Protein AF-A0A3R9LVI0-F1 (afdb_monomer)

Secondary structure (DSSP, 8-state):
-PPPP---HHHHHHHHTS-SEEEETTEEEE------TT---------HHHHHHHHHHHHS--PPPPHHHHHHHH--

pLDDT: mean 82.61, std 10.5, range [49.88, 95.5]

Nearest PDB structures (foldseek):
  7d4i-assembly1_5B  TM=2.635E-01  e=1.248E+00  Saccharomyces cerevisiae S288C
  6rxt-assembly1_UP  TM=2.881E-01  e=2.905E+00  Thermochaetoides thermophila

Radius of gyration: 23.6 Å; Cα contacts (8 Å, |Δi|>4): 26; chains: 1; boun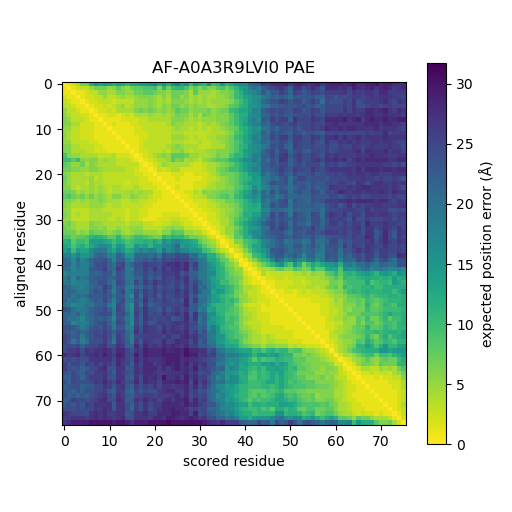ding box: 55×28×54 Å

Sequence (76 aa):
MEPIRIEHDGIKKAIQSGHSYIQIGKRKFLLMEVEDASDSDCYEVTDPDEEEQLLAALNDNNPLLTDEEIKAMLES

Solvent-accessible surface area (backbone atoms only — not comparable to full-atom values): 5251 Å² total; per-residue (Å²): 132,85,82,84,85,80,86,52,64,74,56,52,53,57,59,71,67,74,53,63,54,51,72,62,91,94,45,77,42,77,62,76,92,86,74,71,90,78,70,61,97,63,85,79,79,83,48,70,72,56,46,52,51,52,52,48,45,70,75,49,90,66,76,82,75,51,74,68,56,52,49,58,69,73,74,111

Structure (mmCIF, N/CA/C/O backbone):
data_AF-A0A3R9LVI0-F1
#
_entry.id   AF-A0A3R9LVI0-F1
#
loop_
_atom_site.group_PDB
_atom_site.id
_atom_site.type_symbol
_atom_site.label_atom_id
_atom_site.label_alt_id
_atom_site.label_comp_id
_atom_site.label_asym_id
_atom_site.label_entity_id
_atom_site.label_seq_id
_atom_site.pdbx_PDB_ins_code
_atom_site.Cartn_x
_atom_site.Cartn_y
_atom_site.Cartn_z
_atom_site.occupancy
_atom_site.B_iso_or_equiv
_atom_site.auth_seq_id
_atom_site.auth_comp_id
_atom_site.auth_asym_id
_atom_site.auth_atom_id
_atom_site.pdbx_PDB_model_num
ATOM 1 N N . MET A 1 1 ? 1.721 -16.869 9.384 1.00 72.00 1 MET A N 1
ATOM 2 C CA . MET A 1 1 ? 0.251 -16.997 9.514 1.00 72.00 1 MET A CA 1
ATOM 3 C C . MET A 1 1 ? -0.356 -16.445 8.245 1.00 72.00 1 MET A C 1
ATOM 5 O O . MET A 1 1 ? 0.215 -15.510 7.704 1.00 72.00 1 MET A O 1
ATOM 9 N N . GLU A 1 2 ? -1.457 -17.012 7.765 1.00 76.06 2 GLU A N 1
ATOM 10 C CA . GLU A 1 2 ? -2.143 -16.478 6.585 1.00 76.06 2 GLU A CA 1
ATOM 11 C C . GLU A 1 2 ? -2.983 -15.246 6.960 1.00 76.06 2 GLU A C 1
ATOM 13 O O . GLU A 1 2 ? -3.637 -15.259 8.011 1.00 76.06 2 GLU A O 1
ATOM 18 N N . PRO A 1 3 ? -2.969 -14.176 6.145 1.00 80.62 3 PRO A N 1
ATOM 19 C CA . PRO A 1 3 ? -3.762 -12.985 6.413 1.00 80.62 3 PRO A CA 1
ATOM 20 C C . PRO A 1 3 ? -5.251 -13.245 6.159 1.00 80.62 3 PRO A C 1
ATOM 22 O O . PRO A 1 3 ? -5.636 -13.912 5.197 1.00 80.62 3 PRO A O 1
ATOM 25 N N . ILE A 1 4 ? -6.111 -12.662 6.996 1.00 83.31 4 ILE A N 1
ATOM 26 C CA . ILE A 1 4 ? -7.558 -12.661 6.759 1.00 83.31 4 ILE A CA 1
ATOM 27 C C . ILE A 1 4 ? -7.877 -11.559 5.749 1.00 83.31 4 ILE A C 1
ATOM 29 O O . ILE A 1 4 ? -7.661 -10.380 6.026 1.00 83.31 4 ILE A O 1
ATOM 33 N N . ARG A 1 5 ? -8.432 -11.935 4.594 1.00 84.38 5 ARG A N 1
ATOM 34 C CA . ARG A 1 5 ? -8.908 -10.981 3.583 1.00 84.38 5 ARG A CA 1
ATOM 35 C C . ARG A 1 5 ? -10.311 -10.484 3.926 1.00 84.38 5 ARG A C 1
ATOM 37 O O . ARG A 1 5 ? -11.198 -11.280 4.235 1.00 84.38 5 ARG A O 1
ATOM 44 N N . ILE A 1 6 ? -10.514 -9.169 3.865 1.00 83.56 6 ILE A N 1
ATOM 45 C CA . ILE A 1 6 ? -11.803 -8.520 4.134 1.00 83.56 6 ILE A CA 1
ATOM 46 C C . ILE A 1 6 ? -12.379 -7.980 2.822 1.00 83.56 6 ILE A C 1
ATOM 48 O O . ILE A 1 6 ? -11.922 -6.961 2.316 1.00 83.56 6 ILE A O 1
ATOM 52 N N . GLU A 1 7 ? -13.437 -8.612 2.312 1.00 88.25 7 GLU A N 1
ATOM 53 C CA . GLU A 1 7 ? -14.081 -8.208 1.047 1.00 88.25 7 GLU A CA 1
ATOM 54 C C . GLU A 1 7 ? -15.258 -7.235 1.225 1.00 88.25 7 GLU A C 1
ATOM 56 O O . GLU A 1 7 ? -15.831 -6.737 0.259 1.00 88.25 7 GLU A O 1
ATOM 61 N N . HIS A 1 8 ? -15.636 -6.918 2.463 1.00 90.94 8 HIS A N 1
ATOM 62 C CA . HIS A 1 8 ? -16.806 -6.088 2.730 1.00 90.94 8 HIS A CA 1
ATOM 63 C C . HIS A 1 8 ? -16.491 -4.588 2.591 1.00 90.94 8 HIS A C 1
ATOM 65 O O . HIS A 1 8 ? -15.821 -4.001 3.444 1.00 90.94 8 HIS A O 1
ATOM 71 N N . ASP A 1 9 ? -17.043 -3.937 1.564 1.00 89.25 9 ASP A N 1
ATOM 72 C CA . ASP A 1 9 ? -16.775 -2.527 1.233 1.00 89.25 9 ASP A CA 1
ATOM 73 C C . ASP A 1 9 ? -17.014 -1.548 2.383 1.00 89.25 9 ASP A C 1
ATOM 75 O O . ASP A 1 9 ? -16.219 -0.636 2.601 1.00 89.25 9 ASP A O 1
ATOM 79 N N . GLY A 1 10 ? -18.081 -1.747 3.161 1.00 87.56 10 GLY A N 1
ATOM 80 C CA . GLY A 1 10 ? -18.362 -0.889 4.314 1.00 87.56 10 GLY A CA 1
ATOM 81 C C . GLY A 1 10 ? -17.288 -0.976 5.402 1.00 87.56 10 GLY A C 1
ATOM 82 O O . GLY A 1 10 ? -17.007 0.017 6.065 1.00 87.56 10 GLY A O 1
ATOM 83 N N . ILE A 1 11 ? -16.654 -2.145 5.555 1.00 85.38 11 ILE A N 1
ATOM 84 C CA . ILE A 1 11 ? -15.582 -2.337 6.538 1.00 85.38 11 ILE A CA 1
ATOM 85 C C . ILE A 1 11 ? -14.286 -1.738 5.991 1.00 85.38 11 ILE A C 1
ATOM 87 O O . ILE A 1 11 ? -13.622 -1.003 6.716 1.00 85.38 11 ILE A O 1
ATOM 91 N N . LYS A 1 12 ? -13.973 -1.966 4.706 1.00 88.00 12 LYS A N 1
ATOM 92 C CA . LYS A 1 12 ? -12.813 -1.355 4.034 1.00 88.00 12 LYS A CA 1
ATOM 93 C C . LYS A 1 12 ? -12.824 0.169 4.184 1.00 88.00 12 LYS A C 1
ATOM 95 O O . LYS A 1 12 ? -11.871 0.737 4.708 1.00 88.00 12 LYS A O 1
ATOM 100 N N . LYS A 1 13 ? -13.950 0.816 3.858 1.00 87.25 13 LYS A N 1
ATOM 101 C CA . LYS A 1 13 ? -14.111 2.274 3.997 1.00 87.25 13 LYS A CA 1
ATOM 102 C C . LYS A 1 13 ? -13.956 2.765 5.437 1.00 87.25 13 LYS A C 1
ATOM 104 O O . LYS A 1 13 ? -13.364 3.814 5.648 1.00 87.25 13 LYS A O 1
ATOM 109 N N . ALA A 1 14 ? -14.481 2.030 6.417 1.00 85.56 14 ALA A N 1
ATOM 110 C CA . ALA A 1 14 ? -14.388 2.413 7.827 1.00 85.56 14 ALA A CA 1
ATOM 111 C C . ALA A 1 14 ? -12.967 2.272 8.400 1.00 85.56 14 ALA A C 1
ATOM 113 O O . ALA A 1 14 ? -12.581 3.034 9.279 1.00 85.56 14 ALA A O 1
ATOM 114 N N . ILE A 1 15 ? -12.185 1.306 7.914 1.00 86.25 15 ILE A N 1
ATOM 115 C CA . ILE A 1 15 ? -10.763 1.176 8.266 1.00 86.25 15 ILE A CA 1
ATOM 116 C C . ILE A 1 15 ? -9.965 2.313 7.611 1.00 86.25 15 ILE A C 1
ATOM 118 O O . ILE A 1 15 ? -9.141 2.946 8.261 1.00 86.25 15 ILE A O 1
ATOM 122 N N . GLN A 1 16 ? -10.272 2.629 6.351 1.00 83.25 16 GLN A N 1
ATOM 123 C CA . GLN A 1 16 ? -9.612 3.683 5.572 1.00 83.25 16 GLN A CA 1
ATOM 124 C C . GLN A 1 16 ? -10.037 5.113 5.952 1.00 83.25 16 GLN A C 1
ATOM 126 O O . GLN A 1 16 ? -9.454 6.073 5.458 1.00 83.25 16 GLN A O 1
ATOM 131 N N . SER A 1 17 ? -11.025 5.304 6.833 1.00 86.19 17 SER A N 1
ATOM 132 C CA . SER A 1 17 ? -11.519 6.639 7.207 1.00 86.19 17 SER A CA 1
ATOM 133 C C . SER A 1 17 ? -10.650 7.369 8.242 1.00 86.19 17 SER A C 1
ATOM 135 O O . SER A 1 17 ? -11.076 8.386 8.789 1.00 86.19 17 SER A O 1
ATOM 137 N N . GLY A 1 18 ? -9.450 6.858 8.537 1.00 81.44 18 GLY A N 1
ATOM 138 C CA . GLY A 1 18 ? -8.474 7.502 9.424 1.00 81.44 18 GLY A CA 1
ATOM 139 C C . GLY A 1 18 ? -8.732 7.305 10.922 1.00 81.44 18 GLY A C 1
ATOM 140 O O . GLY A 1 18 ? -8.175 8.025 11.750 1.00 81.44 18 GLY A O 1
ATOM 141 N N . HIS A 1 19 ? -9.582 6.350 11.306 1.00 88.44 19 HIS A N 1
ATOM 142 C CA . HIS A 1 19 ? -9.750 5.980 12.712 1.00 88.44 19 HIS A CA 1
ATOM 143 C C . HIS A 1 19 ? -8.590 5.100 13.189 1.00 88.44 19 HIS A C 1
ATOM 145 O O . HIS A 1 19 ? -8.186 4.168 12.506 1.00 88.44 19 HIS A O 1
ATOM 151 N N . SER A 1 20 ? -8.096 5.338 14.405 1.00 88.19 20 SER A N 1
ATOM 152 C CA . SER A 1 20 ? -6.984 4.562 14.975 1.00 88.19 20 SER A CA 1
ATOM 153 C C . SER A 1 20 ? -7.388 3.184 15.510 1.00 88.19 20 SER A C 1
ATOM 155 O O . SER A 1 20 ? -6.530 2.370 15.840 1.00 88.19 20 SER A O 1
ATOM 157 N N . TYR A 1 21 ? -8.686 2.899 15.636 1.00 90.31 21 TYR A N 1
ATOM 158 C CA . TYR A 1 21 ? -9.180 1.624 16.147 1.00 90.31 21 TYR A CA 1
ATOM 159 C C . TYR A 1 21 ? -10.570 1.287 15.607 1.00 90.31 21 TYR A C 1
ATOM 161 O O . TYR A 1 21 ? -11.355 2.171 15.266 1.00 90.31 21 TYR A O 1
ATOM 169 N N . ILE A 1 22 ? -10.904 -0.003 15.632 1.00 89.69 22 ILE A N 1
ATOM 170 C CA . ILE A 1 22 ? -12.261 -0.515 15.408 1.00 89.69 22 ILE A CA 1
ATOM 171 C C . ILE A 1 22 ? -12.800 -1.169 16.679 1.00 89.69 22 ILE A C 1
ATOM 173 O O . ILE A 1 22 ? -12.045 -1.679 17.510 1.00 89.69 22 ILE A O 1
ATOM 177 N N . GLN A 1 23 ? -14.120 -1.163 16.848 1.00 91.00 23 GLN A N 1
ATOM 178 C CA . GLN A 1 23 ? -14.784 -1.832 17.963 1.00 91.00 23 GLN A CA 1
ATOM 179 C C . GLN A 1 23 ? -15.680 -2.957 17.450 1.00 91.00 23 GLN A C 1
ATOM 181 O O . GLN A 1 23 ? -16.569 -2.730 16.635 1.00 91.00 23 GLN A O 1
ATOM 186 N N . ILE A 1 24 ? -15.479 -4.162 17.984 1.00 88.62 24 ILE A N 1
ATOM 187 C CA . ILE A 1 24 ? -16.305 -5.337 17.698 1.00 88.62 24 ILE A CA 1
ATOM 188 C C . ILE A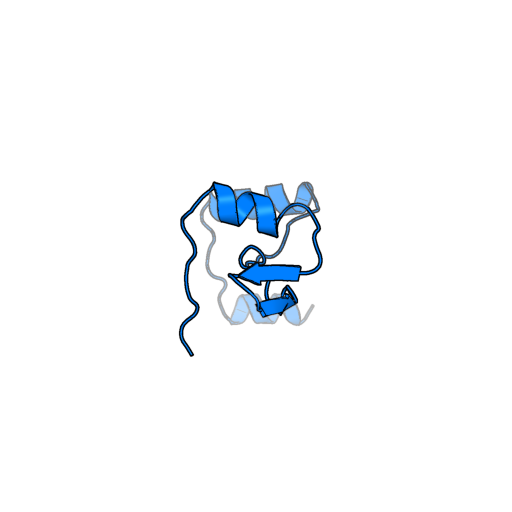 1 24 ? -16.934 -5.790 19.016 1.00 88.62 24 ILE A C 1
ATOM 190 O O . ILE A 1 24 ? -1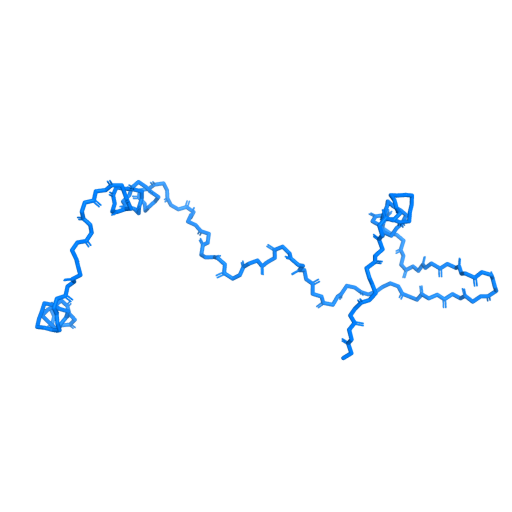6.255 -6.242 19.945 1.00 88.62 24 ILE A O 1
ATOM 194 N N . GLY A 1 25 ? -18.251 -5.607 19.132 1.00 91.94 25 GLY A N 1
ATOM 195 C CA . GLY A 1 25 ? -18.977 -5.814 20.384 1.00 91.94 25 GLY A CA 1
ATOM 196 C C . GLY A 1 25 ? -18.444 -4.904 21.497 1.00 91.94 25 GLY A C 1
ATOM 197 O O . GLY A 1 25 ? -18.543 -3.682 21.414 1.00 91.94 25 GLY A O 1
ATOM 198 N N . LYS A 1 26 ? -17.871 -5.503 22.549 1.00 95.44 26 LYS A N 1
ATOM 199 C CA . LYS A 1 26 ? -17.292 -4.787 23.704 1.00 95.44 26 LYS A CA 1
ATOM 200 C C . LYS A 1 26 ? -15.764 -4.647 23.648 1.00 95.44 26 LYS A C 1
ATOM 202 O O . LYS A 1 26 ? -15.173 -4.153 24.603 1.00 95.44 26 LYS A O 1
ATOM 207 N N . ARG A 1 27 ? -15.108 -5.113 22.578 1.00 95.50 27 ARG A N 1
ATOM 208 C CA . ARG A 1 27 ? -13.640 -5.117 22.457 1.00 95.50 27 ARG A CA 1
ATOM 209 C C . ARG A 1 27 ? -13.192 -4.112 21.403 1.00 95.50 27 ARG A C 1
ATOM 211 O O . ARG A 1 27 ? -13.803 -4.027 20.341 1.00 95.50 27 ARG A O 1
ATOM 218 N N . LYS A 1 28 ? -12.127 -3.372 21.708 1.00 93.00 28 LYS A N 1
ATOM 219 C CA . LYS A 1 28 ? -11.471 -2.445 20.781 1.00 93.00 28 LYS A CA 1
ATOM 220 C C . LYS A 1 28 ? -10.189 -3.073 20.246 1.00 93.00 28 LYS A C 1
ATOM 222 O O . LYS A 1 28 ? -9.476 -3.727 21.004 1.00 93.00 28 LYS A O 1
ATOM 227 N N . PHE A 1 29 ? -9.916 -2.849 18.969 1.00 89.62 29 PHE A N 1
ATOM 228 C CA . PHE A 1 29 ? -8.738 -3.329 18.259 1.00 89.62 29 PHE A CA 1
ATOM 229 C C . PHE A 1 29 ? -8.052 -2.131 17.620 1.00 89.62 29 PHE A C 1
ATOM 231 O O . PHE A 1 29 ? -8.687 -1.410 16.852 1.00 89.62 29 PHE A O 1
ATOM 238 N N . LEU A 1 30 ? -6.787 -1.907 17.968 1.00 91.06 30 LEU A N 1
ATOM 239 C CA . LEU A 1 30 ? -5.971 -0.879 17.332 1.00 91.06 30 LEU A CA 1
ATOM 240 C C . LEU A 1 30 ? -5.706 -1.287 15.880 1.00 91.06 30 LEU A C 1
ATOM 242 O O . LEU A 1 30 ? -5.407 -2.452 15.616 1.00 91.06 30 LEU A O 1
ATOM 246 N N . LEU A 1 31 ? -5.831 -0.335 14.963 1.00 88.50 31 LEU A N 1
ATOM 247 C CA . LEU A 1 31 ? -5.438 -0.519 13.576 1.00 88.50 31 LEU A CA 1
ATOM 248 C C . LEU A 1 31 ? -3.979 -0.090 13.431 1.00 88.50 31 LEU A C 1
ATOM 250 O O . LEU A 1 31 ? -3.611 1.010 13.839 1.00 88.50 31 LEU A O 1
ATOM 254 N N . MET A 1 32 ? -3.161 -0.976 12.878 1.00 82.88 32 MET A N 1
ATOM 255 C CA . MET A 1 32 ? -1.766 -0.712 12.562 1.00 82.88 32 MET A CA 1
ATOM 256 C C . MET A 1 32 ? -1.503 -1.274 11.176 1.00 82.88 32 MET A C 1
ATOM 258 O O . MET A 1 32 ? -1.752 -2.453 10.926 1.00 82.88 32 MET A O 1
ATOM 262 N N . GLU A 1 33 ? -1.050 -0.405 10.289 1.00 80.25 33 GLU A N 1
ATOM 263 C CA . GLU A 1 33 ? -0.569 -0.788 8.974 1.00 80.25 33 GLU A CA 1
ATOM 264 C C . GLU A 1 33 ? 0.810 -1.428 9.128 1.00 80.25 33 GLU A C 1
ATOM 266 O O . GLU A 1 33 ? 1.636 -0.951 9.909 1.00 80.25 33 GLU A O 1
ATOM 271 N N . VAL A 1 34 ? 1.008 -2.569 8.472 1.00 75.38 34 VAL A N 1
ATOM 272 C CA . VAL A 1 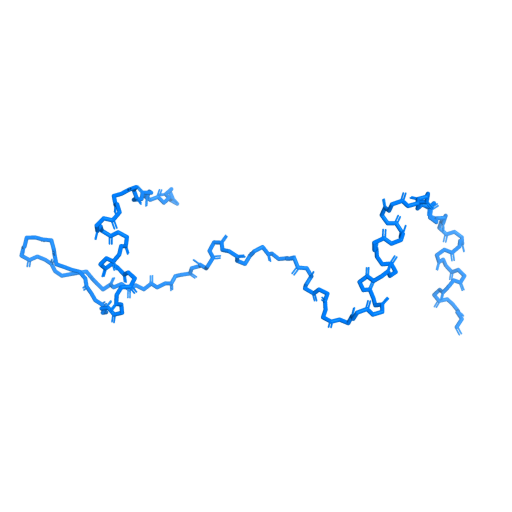34 ? 2.228 -3.378 8.615 1.00 75.38 34 VAL A CA 1
ATOM 273 C C . VAL A 1 34 ? 2.994 -3.410 7.300 1.00 75.38 34 VAL A C 1
ATOM 275 O O . VAL A 1 34 ? 4.206 -3.235 7.316 1.00 75.38 34 VAL A O 1
ATOM 278 N N . GLU A 1 35 ? 2.289 -3.591 6.185 1.00 68.50 35 GLU A N 1
ATOM 279 C CA . GLU A 1 35 ? 2.845 -3.668 4.835 1.00 68.50 35 GLU A CA 1
ATOM 280 C C . GLU A 1 35 ? 1.838 -3.036 3.867 1.00 68.50 35 GLU A C 1
ATOM 282 O O . GLU A 1 35 ? 0.640 -3.336 3.947 1.00 68.50 35 GLU A O 1
ATOM 287 N N . ASP A 1 36 ? 2.322 -2.175 2.969 1.00 63.03 36 ASP A N 1
ATOM 288 C CA . ASP A 1 36 ? 1.547 -1.724 1.819 1.00 63.03 36 ASP A CA 1
ATOM 289 C C . ASP A 1 36 ? 1.611 -2.822 0.750 1.00 63.03 36 ASP A C 1
ATOM 291 O O . ASP A 1 36 ? 2.682 -3.222 0.301 1.00 63.03 36 ASP A O 1
ATOM 295 N N . ALA A 1 37 ? 0.454 -3.353 0.357 1.00 60.03 37 ALA A N 1
ATOM 296 C CA . ALA A 1 37 ? 0.385 -4.373 -0.688 1.00 60.03 37 ALA A CA 1
ATOM 297 C C . ALA A 1 37 ? 0.608 -3.795 -2.100 1.00 60.03 37 ALA A C 1
ATOM 299 O O . ALA A 1 37 ? 0.637 -4.563 -3.064 1.00 60.03 37 ALA A O 1
ATOM 300 N N . SER A 1 38 ? 0.680 -2.465 -2.229 1.00 55.84 38 SER A N 1
ATOM 301 C CA . SER A 1 38 ? 0.868 -1.746 -3.490 1.00 55.84 38 SER A CA 1
ATOM 302 C C . SER A 1 38 ? 2.310 -1.336 -3.778 1.00 55.84 38 SER A C 1
ATOM 304 O O . SER A 1 38 ? 2.603 -1.048 -4.939 1.00 55.84 38 SER A O 1
ATOM 306 N N . ASP A 1 39 ? 3.217 -1.434 -2.801 1.00 49.88 39 ASP A N 1
ATOM 307 C CA . ASP A 1 39 ? 4.656 -1.395 -3.062 1.00 49.88 39 ASP A CA 1
ATOM 308 C C . ASP A 1 39 ? 5.066 -2.725 -3.703 1.00 49.88 39 ASP A C 1
ATOM 310 O O . ASP A 1 39 ? 5.632 -3.634 -3.097 1.00 49.88 39 ASP A O 1
ATOM 314 N N . SER A 1 40 ? 4.748 -2.868 -4.987 1.00 53.34 40 SER A N 1
ATOM 315 C CA . SER A 1 40 ? 5.630 -3.642 -5.839 1.00 53.34 40 SER A CA 1
ATOM 316 C C . SER A 1 40 ? 6.999 -2.973 -5.749 1.00 53.34 40 SER A C 1
ATOM 318 O O . SER A 1 40 ? 7.060 -1.765 -5.968 1.00 53.34 40 SER A O 1
ATOM 320 N N . ASP A 1 41 ? 8.063 -3.727 -5.461 1.00 54.16 41 ASP A N 1
ATOM 321 C CA . ASP A 1 41 ? 9.472 -3.308 -5.591 1.00 54.16 41 ASP A CA 1
ATOM 322 C C . ASP A 1 41 ? 9.820 -2.985 -7.068 1.00 54.16 41 ASP A C 1
ATOM 324 O O . ASP A 1 41 ? 10.773 -3.499 -7.655 1.00 54.16 41 ASP A O 1
ATOM 328 N N . CYS A 1 42 ? 8.980 -2.201 -7.732 1.00 64.94 42 CYS A N 1
ATOM 329 C CA . CYS A 1 42 ? 9.127 -1.754 -9.092 1.00 64.94 42 CYS A CA 1
ATOM 330 C C . CYS A 1 42 ? 9.952 -0.480 -9.062 1.00 64.94 42 CYS A C 1
ATOM 332 O O . CYS A 1 42 ? 9.686 0.444 -8.295 1.00 64.94 42 CYS A O 1
ATOM 334 N N . TYR A 1 43 ? 10.946 -0.434 -9.935 1.00 76.81 43 TYR A N 1
ATOM 335 C CA . TYR A 1 43 ? 11.649 0.798 -10.226 1.00 76.81 43 TYR A CA 1
ATOM 336 C C . TYR A 1 43 ? 10.664 1.796 -10.856 1.00 76.81 43 TYR A C 1
ATOM 338 O O . TYR A 1 43 ? 10.129 1.540 -11.936 1.00 76.81 43 TYR A O 1
ATOM 346 N N . GLU A 1 44 ? 10.385 2.899 -10.160 1.00 79.75 44 GLU A N 1
ATOM 347 C CA . GLU A 1 44 ? 9.596 4.006 -10.699 1.00 79.75 44 GLU A CA 1
ATOM 348 C C . GLU A 1 44 ? 10.503 4.860 -11.590 1.00 79.75 44 GLU A C 1
ATOM 350 O O . GLU A 1 44 ? 11.429 5.515 -11.109 1.00 79.75 44 GLU A O 1
ATOM 355 N N . VAL A 1 45 ? 10.249 4.830 -12.899 1.00 84.1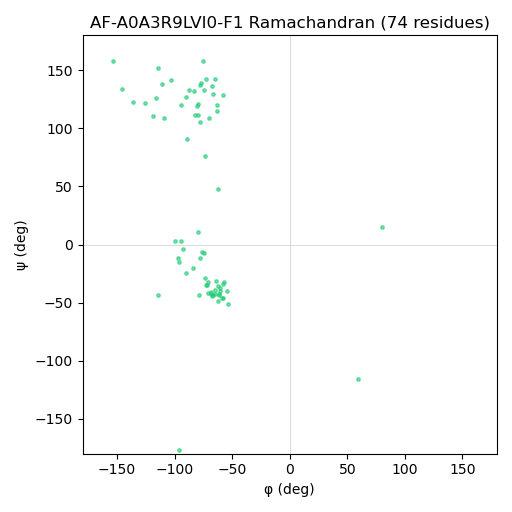9 45 VAL A N 1
ATOM 356 C CA . VAL A 1 45 ? 10.989 5.640 -13.870 1.00 84.19 45 VAL A CA 1
ATOM 357 C C . VAL A 1 45 ? 10.454 7.064 -13.794 1.00 84.19 45 VAL A C 1
ATOM 359 O O . VAL A 1 45 ? 9.339 7.343 -14.226 1.00 84.19 45 VAL A O 1
ATOM 362 N N . THR A 1 46 ? 11.228 7.965 -13.194 1.00 87.88 46 THR A N 1
ATOM 363 C CA . THR A 1 46 ? 10.819 9.368 -13.013 1.00 87.88 46 THR A CA 1
ATOM 364 C C . THR A 1 46 ? 11.358 10.306 -14.092 1.00 87.88 46 THR A C 1
ATOM 366 O O . THR A 1 46 ? 10.897 11.444 -14.191 1.00 87.88 46 THR A O 1
ATOM 369 N N . ASP A 1 47 ? 12.355 9.862 -14.862 1.00 93.25 47 ASP A N 1
ATOM 370 C CA . ASP A 1 47 ? 12.962 10.633 -15.947 1.00 93.25 47 ASP A CA 1
ATOM 371 C C . ASP A 1 47 ? 12.285 10.285 -17.291 1.00 93.25 47 ASP A C 1
ATOM 373 O O . ASP A 1 47 ? 12.318 9.122 -17.702 1.00 93.25 47 ASP A O 1
ATOM 377 N N . PRO A 1 48 ? 11.675 11.259 -17.995 1.00 91.38 48 PRO A N 1
ATOM 378 C CA . PRO A 1 48 ? 11.042 11.021 -19.292 1.00 91.38 48 PRO A CA 1
ATOM 379 C C . PRO A 1 48 ? 11.990 10.458 -20.361 1.00 91.38 48 PRO A C 1
ATOM 381 O O . PRO A 1 48 ? 11.557 9.665 -21.197 1.00 91.38 48 PRO A O 1
ATOM 384 N N . ASP A 1 49 ? 13.270 10.844 -20.340 1.00 92.25 49 ASP A N 1
ATOM 385 C CA . ASP A 1 49 ? 14.250 10.370 -21.323 1.00 92.25 49 ASP A CA 1
ATOM 386 C C . ASP A 1 49 ? 14.617 8.899 -21.054 1.00 92.25 49 ASP A C 1
ATOM 388 O O . ASP A 1 49 ? 14.847 8.119 -21.982 1.00 92.25 49 ASP A O 1
ATOM 392 N N . GLU A 1 50 ? 14.650 8.502 -19.778 1.00 88.88 50 GLU A N 1
ATOM 393 C CA . GLU A 1 50 ? 14.831 7.109 -19.363 1.00 88.88 50 GLU A CA 1
ATOM 394 C C . GLU A 1 50 ? 13.612 6.258 -19.741 1.00 88.88 50 GLU A C 1
ATOM 396 O O . GLU A 1 50 ? 13.768 5.158 -20.276 1.00 88.88 50 GLU A O 1
ATOM 401 N N . GLU A 1 51 ? 12.401 6.780 -19.526 1.00 92.00 51 GLU A N 1
ATOM 402 C CA . GLU A 1 51 ? 11.153 6.109 -19.900 1.00 92.00 51 GLU A CA 1
ATOM 403 C C . GLU A 1 51 ? 11.118 5.812 -21.406 1.00 92.00 51 GLU A C 1
ATOM 405 O O . GLU A 1 51 ? 10.831 4.681 -21.807 1.00 92.00 51 GLU A O 1
ATOM 410 N N . G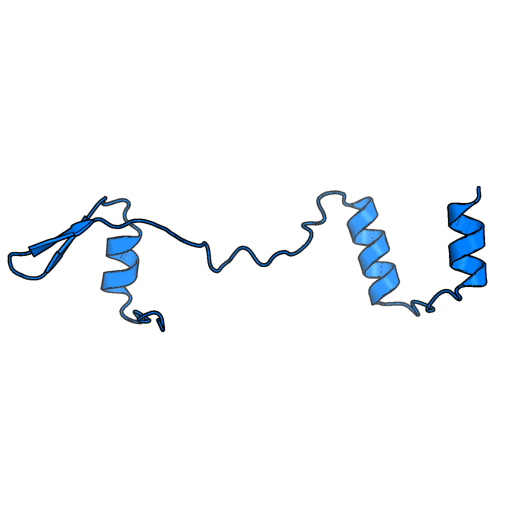LU A 1 52 ? 11.479 6.788 -22.247 1.00 90.50 52 GLU A N 1
ATOM 411 C CA . GLU A 1 52 ? 11.532 6.614 -23.702 1.00 90.50 52 GLU A CA 1
ATOM 412 C C . GLU A 1 52 ? 12.537 5.526 -24.113 1.00 90.50 52 GLU A C 1
ATOM 414 O O . GLU A 1 52 ? 12.221 4.670 -24.944 1.00 90.50 52 GLU A O 1
ATOM 419 N N . GLN A 1 53 ? 13.724 5.500 -23.500 1.00 86.50 53 GLN A N 1
ATOM 420 C CA . GLN A 1 53 ? 14.754 4.498 -23.796 1.00 86.50 53 GLN A CA 1
ATOM 421 C C . GLN A 1 53 ? 14.338 3.087 -23.376 1.00 86.50 53 GLN A C 1
ATOM 423 O O . GLN A 1 53 ? 14.530 2.133 -24.135 1.00 86.50 53 GLN A O 1
ATOM 428 N N . LEU A 1 54 ? 13.743 2.943 -22.190 1.00 86.94 54 LEU A N 1
ATOM 429 C CA . LEU A 1 54 ? 13.248 1.660 -21.696 1.00 86.94 54 LEU A CA 1
ATOM 430 C C . LEU A 1 54 ? 12.103 1.137 -22.566 1.00 86.94 54 LEU A C 1
ATOM 432 O O . LEU A 1 54 ? 12.088 -0.041 -22.926 1.00 86.94 54 LEU A O 1
ATOM 436 N N . LEU A 1 55 ? 11.170 2.008 -22.959 1.00 87.75 55 LEU A N 1
ATOM 437 C CA . LEU A 1 55 ? 10.080 1.650 -23.863 1.00 87.75 55 LEU A CA 1
ATOM 438 C C . LEU A 1 55 ? 10.593 1.279 -25.257 1.00 87.75 55 LEU A C 1
ATOM 440 O O . LEU A 1 55 ? 10.084 0.324 -25.844 1.00 87.75 55 LEU A O 1
ATOM 444 N N . ALA A 1 56 ? 11.596 1.980 -25.786 1.00 86.62 56 ALA A N 1
ATOM 445 C CA . ALA A 1 56 ? 12.224 1.624 -27.055 1.00 86.62 56 ALA A CA 1
ATOM 446 C C . ALA A 1 56 ? 12.881 0.239 -26.972 1.00 86.62 56 ALA A C 1
ATOM 448 O O . ALA A 1 56 ? 12.592 -0.628 -27.791 1.00 86.62 56 ALA A O 1
ATOM 449 N N . ALA A 1 57 ? 13.672 -0.019 -25.926 1.00 83.25 57 ALA A N 1
ATOM 450 C CA . ALA A 1 57 ? 14.306 -1.317 -25.709 1.00 83.25 57 ALA A CA 1
ATOM 451 C C . ALA A 1 57 ? 13.288 -2.459 -25.541 1.00 83.25 57 ALA A C 1
ATOM 453 O O . ALA A 1 57 ? 13.523 -3.562 -26.019 1.00 83.25 57 ALA A O 1
ATOM 454 N N . LEU A 1 58 ? 12.152 -2.217 -24.881 1.00 82.56 58 LEU A N 1
ATOM 455 C CA . LEU A 1 58 ? 11.096 -3.222 -24.707 1.00 82.56 58 LEU A CA 1
ATOM 456 C C . LEU A 1 58 ? 10.325 -3.530 -25.998 1.00 82.56 58 LEU A C 1
ATOM 458 O O . LEU A 1 58 ? 9.873 -4.661 -26.177 1.00 82.56 58 LEU A O 1
ATOM 462 N N . ASN A 1 59 ? 10.127 -2.529 -26.859 1.00 83.62 59 ASN A N 1
ATOM 463 C CA . ASN A 1 59 ? 9.339 -2.667 -28.086 1.00 83.62 59 ASN A CA 1
ATOM 464 C C . ASN A 1 59 ? 10.176 -3.100 -29.300 1.00 83.62 59 ASN A C 1
ATOM 466 O O . ASN A 1 59 ? 9.626 -3.698 -30.228 1.00 83.62 59 ASN A O 1
ATOM 470 N N . ASP A 1 60 ? 11.481 -2.831 -29.288 1.00 80.62 60 ASP A N 1
ATOM 471 C CA . ASP A 1 60 ? 12.428 -3.261 -30.313 1.00 80.62 60 ASP A CA 1
ATOM 472 C C . ASP A 1 60 ? 13.151 -4.566 -29.923 1.00 80.62 60 ASP A C 1
ATOM 474 O O . ASP A 1 60 ? 12.880 -5.209 -28.907 1.00 80.62 60 ASP A O 1
ATOM 478 N N . ASN A 1 61 ? 14.083 -5.012 -30.770 1.00 71.44 61 ASN A N 1
ATOM 479 C CA . ASN A 1 61 ? 14.960 -6.132 -30.443 1.00 71.44 61 ASN A CA 1
ATOM 480 C C . ASN A 1 61 ? 15.945 -5.672 -29.359 1.00 71.44 61 ASN A C 1
ATOM 482 O O . ASN A 1 61 ? 16.842 -4.888 -29.656 1.00 71.44 61 ASN A O 1
ATOM 486 N N . ASN A 1 62 ? 15.788 -6.168 -28.132 1.00 72.81 62 ASN A N 1
ATOM 487 C CA . ASN A 1 62 ? 16.749 -6.000 -27.043 1.00 72.81 62 ASN A CA 1
ATOM 488 C C . ASN A 1 62 ? 17.766 -7.156 -27.076 1.00 72.81 62 ASN A C 1
ATOM 490 O O . ASN A 1 62 ? 17.478 -8.228 -26.527 1.00 72.81 62 ASN A O 1
ATOM 494 N N . PRO A 1 63 ? 18.908 -7.031 -27.783 1.00 71.94 63 PRO A N 1
ATOM 495 C CA . PRO A 1 63 ? 19.881 -8.108 -27.839 1.00 71.94 63 PRO A CA 1
ATOM 496 C C . PRO A 1 63 ? 20.501 -8.310 -26.456 1.00 71.94 63 PRO A C 1
ATOM 498 O O . PRO A 1 63 ? 21.000 -7.375 -25.835 1.00 71.94 63 PRO A O 1
ATOM 501 N N . LEU A 1 64 ? 20.501 -9.558 -25.989 1.00 79.56 64 LEU A N 1
ATOM 502 C CA . LEU A 1 64 ? 21.271 -9.928 -24.810 1.00 79.56 64 LEU A CA 1
ATOM 503 C C . LEU A 1 64 ? 22.755 -9.707 -25.113 1.00 79.56 64 LEU A C 1
ATOM 505 O O . LEU A 1 64 ? 23.289 -10.318 -26.041 1.00 79.56 64 LEU A O 1
ATOM 509 N N . LEU A 1 65 ? 23.395 -8.840 -24.331 1.00 83.56 65 LEU A N 1
ATOM 510 C CA . LEU A 1 65 ? 24.834 -8.628 -24.405 1.00 83.56 65 LEU A CA 1
ATOM 511 C C . LEU A 1 65 ? 25.571 -9.902 -23.993 1.00 83.56 65 LEU A C 1
ATOM 513 O O . LEU A 1 65 ? 25.170 -10.611 -23.067 1.00 83.56 65 LEU A O 1
ATOM 517 N N . THR A 1 66 ? 26.669 -10.175 -24.679 1.00 87.62 66 THR A N 1
ATOM 518 C CA . THR A 1 66 ? 27.618 -11.217 -24.297 1.00 87.62 66 THR A CA 1
ATOM 519 C C . THR A 1 66 ? 28.470 -10.769 -23.109 1.00 87.62 66 THR A C 1
ATOM 521 O O . THR A 1 66 ? 28.668 -9.576 -22.872 1.00 87.62 66 THR A O 1
ATOM 524 N N . ASP A 1 67 ? 29.038 -11.731 -22.378 1.00 89.00 67 ASP A N 1
ATOM 525 C CA . ASP A 1 67 ? 29.923 -11.448 -21.239 1.00 89.00 67 ASP A CA 1
ATOM 526 C C . ASP A 1 67 ? 31.132 -10.578 -21.634 1.00 89.00 67 ASP A C 1
ATOM 528 O O . ASP A 1 67 ? 31.617 -9.769 -20.842 1.00 89.00 67 ASP A O 1
ATOM 532 N N . GLU A 1 68 ? 31.614 -10.725 -22.872 1.00 89.75 68 GLU A N 1
ATOM 533 C CA . GLU A 1 68 ? 32.724 -9.946 -23.429 1.00 89.75 68 GLU A CA 1
ATOM 534 C C . GLU A 1 68 ? 32.334 -8.476 -23.642 1.00 89.75 68 GLU A C 1
ATOM 536 O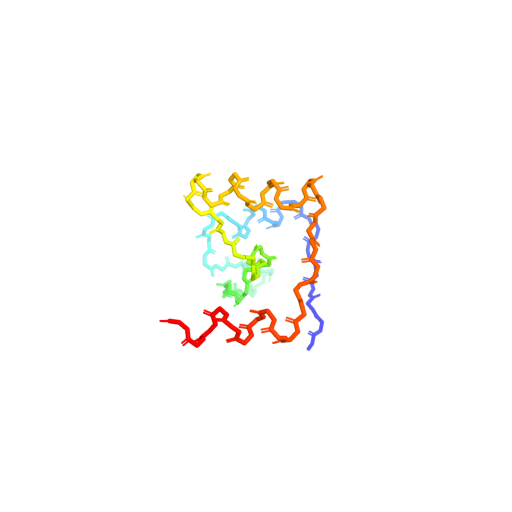 O . GLU A 1 68 ? 33.110 -7.580 -23.306 1.00 89.75 68 GLU A O 1
ATOM 541 N N . GLU A 1 69 ? 31.118 -8.224 -24.135 1.00 88.12 69 GLU A N 1
ATOM 542 C CA . GLU A 1 69 ? 30.571 -6.874 -24.317 1.00 88.12 69 GLU A CA 1
ATOM 543 C C . GLU A 1 69 ? 30.314 -6.190 -22.972 1.00 88.12 69 GLU A C 1
ATOM 545 O O . GLU A 1 69 ? 30.717 -5.043 -22.778 1.00 88.12 69 GLU A O 1
ATOM 550 N N . ILE A 1 70 ? 29.726 -6.909 -22.009 1.00 87.44 70 ILE A N 1
ATOM 551 C CA . ILE A 1 70 ? 29.496 -6.398 -20.649 1.00 87.44 70 ILE A CA 1
ATOM 552 C C . ILE A 1 70 ? 30.828 -6.006 -20.002 1.00 87.44 70 ILE A C 1
ATOM 554 O O . ILE A 1 70 ? 30.956 -4.922 -19.430 1.00 87.44 70 ILE A O 1
ATOM 558 N N . LYS A 1 71 ? 31.843 -6.869 -20.118 1.00 91.62 71 LYS A N 1
ATOM 559 C CA . LYS A 1 71 ? 33.170 -6.609 -19.559 1.00 91.62 71 LYS A CA 1
ATOM 560 C C . LYS A 1 71 ? 33.817 -5.369 -20.180 1.00 91.62 71 LYS A C 1
ATOM 562 O O . LYS A 1 71 ? 34.362 -4.550 -19.447 1.00 91.62 71 LYS A O 1
ATOM 567 N N . ALA A 1 72 ? 33.716 -5.199 -21.497 1.00 90.19 72 ALA A N 1
ATOM 568 C CA . ALA A 1 72 ? 34.268 -4.035 -22.185 1.00 90.19 72 ALA A CA 1
ATOM 569 C C . ALA A 1 72 ? 33.626 -2.709 -21.733 1.00 90.19 72 ALA A C 1
ATOM 571 O O . ALA A 1 72 ? 34.327 -1.707 -21.635 1.00 90.19 72 ALA A O 1
ATOM 572 N N . MET A 1 73 ? 32.323 -2.702 -21.428 1.00 85.69 73 MET A N 1
ATOM 573 C CA . MET A 1 73 ? 31.614 -1.506 -20.944 1.00 85.69 73 MET A CA 1
ATOM 574 C C . MET A 1 73 ? 31.948 -1.147 -19.488 1.00 85.69 73 MET A C 1
ATOM 576 O O . MET A 1 73 ? 31.881 0.020 -19.118 1.00 85.69 73 MET A O 1
ATOM 580 N N . LEU A 1 74 ? 32.291 -2.133 -18.654 1.00 85.38 74 LEU A N 1
ATOM 581 C CA . LEU A 1 74 ? 32.648 -1.918 -17.244 1.00 85.38 74 LEU A CA 1
ATOM 582 C C . LEU A 1 74 ? 34.118 -1.517 -17.040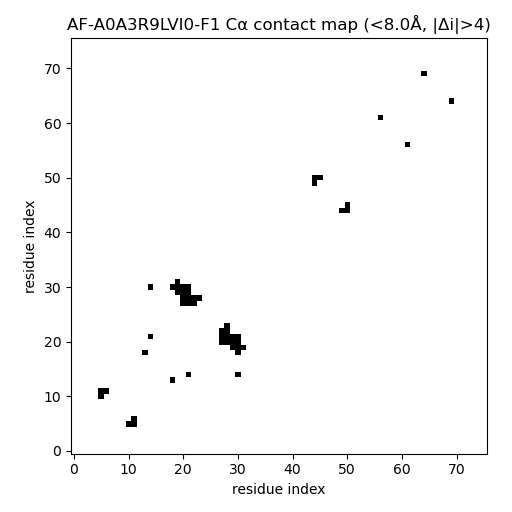 1.00 85.38 74 LEU A C 1
ATOM 584 O O . LEU A 1 74 ? 34.465 -0.992 -15.984 1.00 85.38 74 LEU A O 1
ATOM 588 N N . GLU A 1 75 ? 34.985 -1.800 -18.015 1.00 85.81 75 GLU A N 1
ATOM 589 C CA . GLU A 1 75 ? 36.432 -1.543 -17.946 1.00 85.81 75 GLU A CA 1
ATOM 590 C C . GLU A 1 75 ? 36.862 -0.197 -18.578 1.00 85.81 75 GLU A C 1
ATOM 592 O O . GLU A 1 75 ? 38.061 0.095 -18.603 1.00 85.81 75 GLU A O 1
ATOM 597 N N . SER A 1 76 ? 35.921 0.626 -19.066 1.00 54.94 76 SER A N 1
ATOM 598 C CA . SER A 1 76 ? 36.165 1.966 -19.645 1.00 54.9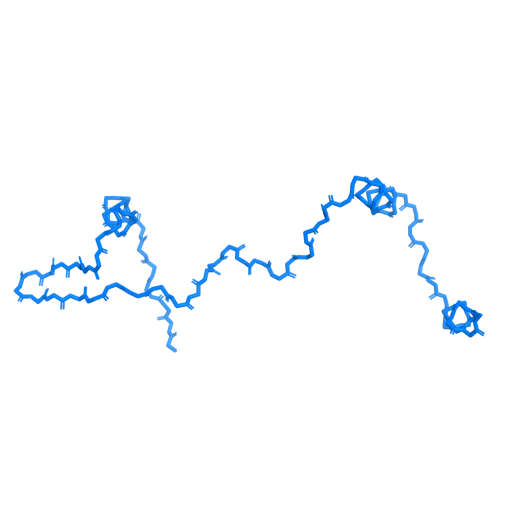4 76 SER A CA 1
ATOM 599 C C . SER A 1 76 ? 35.973 3.102 -18.646 1.00 54.94 76 SER A C 1
ATOM 601 O O . SER A 1 76 ? 36.797 4.044 -18.662 1.00 54.94 76 SER A O 1
#

Mean predicted aligned error: 14.56 Å

Foldseek 3Di:
DDDDDDPDPVVVVVLVVPDQWDDDPPDIDGDDDDDDPPPPVDDDDPDPVVVVVVVCCVVDPVDDDDPVRVVVVVVD